Protein AF-A0A7G9NTV8-F1 (afdb_monomer_lite)

Foldseek 3Di:
DLVVLVVVLVVLCVVQLVVLLVVLCVLPVDNVLSVVLSVVLSVVCSVCSVVDDPVDRPNVVSNVSSVVSSVVSVVVVVVVPDDDDPVVVVVVVVVCVVCVVVVVVLVVLLVVLLVVADPQLNVLCCCCPVVVDDLVRVCVVVVHDSVVSVVSPVVSVVSSVVSSVVVVVVVVVPDD

pLDDT: mean 82.31, std 13.29, range [31.88, 96.62]

Secondary structure (DSSP, 8-state):
-HHHHHHHHHHHHHHHHHHHHHHHHHHH--HHHHHHHHHHHHHHHHHTGGG--TTS-HHHHHHHHHHHHHHHHHHHHHTTS----HHHHHHHHHHHHHHHHHHHHHHHHHHHHHHTS-HHHHHHHHHHHTS---HHHHHHHTT--HHHHHHHHHHHHHHHHHHHHHHHHHHGGG--

Structure (mmCIF, N/CA/C/O backbone):
data_AF-A0A7G9NTV8-F1
#
_entry.id   AF-A0A7G9NTV8-F1
#
loop_
_atom_site.group_PDB
_atom_site.id
_atom_site.type_symbol
_atom_site.label_atom_id
_atom_site.label_alt_id
_atom_site.label_comp_id
_atom_site.label_asym_id
_atom_site.label_entity_id
_atom_site.label_seq_id
_atom_site.pdbx_PDB_ins_code
_atom_site.Cartn_x
_atom_site.Cartn_y
_atom_site.Cartn_z
_atom_site.occupancy
_atom_site.B_iso_or_equiv
_atom_site.auth_seq_id
_atom_site.auth_comp_id
_atom_site.auth_asym_id
_atom_site.auth_atom_id
_atom_site.pdbx_PDB_model_num
ATOM 1 N N . MET A 1 1 ? -0.493 -23.830 -21.465 1.00 52.03 1 MET A N 1
ATOM 2 C CA . MET A 1 1 ? 0.685 -23.096 -20.949 1.00 52.03 1 MET A CA 1
ATOM 3 C C . MET A 1 1 ? 0.258 -21.923 -20.068 1.00 52.03 1 MET A C 1
ATOM 5 O O . MET A 1 1 ? 0.875 -21.710 -19.032 1.00 52.03 1 MET A O 1
ATOM 9 N N . ASP A 1 2 ? -0.866 -21.276 -20.381 1.00 62.66 2 ASP A N 1
ATOM 10 C CA . ASP A 1 2 ? -1.451 -20.137 -19.649 1.00 62.66 2 ASP A CA 1
ATOM 11 C C . ASP A 1 2 ? -1.687 -20.396 -18.151 1.00 62.66 2 ASP A C 1
ATOM 13 O O . ASP A 1 2 ? -1.482 -19.517 -17.318 1.00 62.66 2 ASP A O 1
ATOM 17 N N . SER A 1 3 ? -2.050 -21.628 -17.769 1.00 74.25 3 SER A N 1
ATOM 18 C CA . SER A 1 3 ? -2.330 -21.977 -16.366 1.00 74.25 3 SER A CA 1
ATOM 19 C C . SER A 1 3 ? -1.106 -21.832 -15.445 1.00 74.25 3 SER A C 1
ATOM 21 O O . SER A 1 3 ? -1.236 -21.331 -14.331 1.00 74.25 3 SER A O 1
ATOM 23 N N . GLN A 1 4 ? 0.096 -22.196 -15.910 1.00 80.75 4 GLN A N 1
ATOM 24 C CA . GLN A 1 4 ? 1.316 -22.119 -15.096 1.00 80.75 4 GLN A CA 1
ATOM 25 C C . GLN A 1 4 ? 1.819 -20.675 -14.960 1.00 80.75 4 GLN A C 1
ATOM 27 O O . GLN A 1 4 ? 2.204 -20.258 -13.867 1.00 80.75 4 GLN A O 1
ATOM 32 N N . ARG A 1 5 ? 1.758 -19.886 -16.041 1.00 83.00 5 ARG A N 1
ATOM 33 C CA . ARG A 1 5 ? 2.097 -18.453 -16.017 1.00 83.00 5 ARG A CA 1
ATOM 34 C C . ARG A 1 5 ? 1.164 -17.667 -15.095 1.00 83.00 5 ARG A C 1
ATOM 36 O O . ARG A 1 5 ? 1.642 -16.897 -14.267 1.00 83.00 5 ARG A O 1
ATOM 43 N N . ASN A 1 6 ? -0.139 -17.947 -15.143 1.00 84.62 6 ASN A N 1
ATOM 44 C CA . ASN A 1 6 ? -1.122 -17.317 -14.258 1.00 84.62 6 ASN A CA 1
ATOM 45 C C . ASN A 1 6 ? -0.913 -17.671 -12.778 1.00 84.62 6 ASN A C 1
ATOM 47 O O . ASN A 1 6 ? -1.113 -16.823 -11.912 1.00 84.62 6 ASN A O 1
ATOM 51 N N . GLN A 1 7 ? -0.463 -18.890 -12.466 1.00 85.38 7 GLN A N 1
ATOM 52 C CA . GLN A 1 7 ? -0.120 -19.265 -11.088 1.00 85.38 7 GLN A CA 1
ATOM 53 C C . GLN A 1 7 ? 1.113 -18.514 -10.565 1.00 85.38 7 GLN A C 1
ATOM 55 O O . GLN A 1 7 ? 1.112 -18.062 -9.418 1.00 85.38 7 GLN A O 1
ATOM 60 N N . ILE A 1 8 ? 2.155 -18.359 -11.391 1.00 86.62 8 ILE A N 1
ATOM 61 C CA . ILE A 1 8 ? 3.351 -17.577 -11.035 1.00 86.62 8 ILE A CA 1
ATOM 62 C C . ILE A 1 8 ? 2.966 -16.111 -10.827 1.00 86.62 8 ILE A C 1
ATOM 64 O O . ILE A 1 8 ? 3.311 -15.530 -9.798 1.00 86.62 8 ILE A O 1
ATOM 68 N N . LEU A 1 9 ? 2.186 -15.550 -11.755 1.00 90.44 9 LEU A N 1
ATOM 69 C CA . LEU A 1 9 ? 1.665 -14.192 -11.667 1.00 90.44 9 LEU A CA 1
ATOM 70 C C . LEU A 1 9 ? 0.881 -13.973 -10.370 1.00 90.44 9 LEU A C 1
ATOM 72 O O . LEU A 1 9 ? 1.147 -13.010 -9.661 1.00 90.44 9 LEU A O 1
ATOM 76 N N . ALA A 1 10 ? -0.042 -14.874 -10.026 1.00 90.44 10 ALA A N 1
ATOM 77 C CA . ALA A 1 10 ? -0.860 -14.751 -8.822 1.00 90.44 10 ALA A CA 1
ATOM 78 C C . ALA A 1 10 ? -0.011 -14.720 -7.541 1.00 90.44 10 ALA A C 1
ATOM 80 O O . ALA A 1 10 ? -0.250 -13.896 -6.659 1.00 90.44 10 ALA A O 1
ATOM 81 N N . ARG A 1 11 ? 1.017 -15.573 -7.443 1.00 90.69 11 ARG A N 1
ATOM 82 C CA . ARG A 1 11 ? 1.935 -15.573 -6.291 1.00 90.69 11 ARG A CA 1
ATOM 83 C C . ARG A 1 11 ? 2.739 -14.281 -6.201 1.00 90.69 11 ARG A C 1
ATOM 85 O O . ARG A 1 11 ? 2.848 -13.705 -5.123 1.00 90.69 11 ARG A O 1
ATOM 92 N N . GLN A 1 12 ? 3.286 -13.826 -7.324 1.00 92.69 12 GLN A N 1
ATOM 93 C CA . GLN A 1 12 ? 4.071 -12.593 -7.378 1.00 92.69 12 GLN A CA 1
ATOM 94 C C . GLN A 1 12 ? 3.209 -11.354 -7.094 1.00 92.69 12 GLN A C 1
ATOM 96 O O . GLN A 1 12 ? 3.650 -10.430 -6.411 1.00 92.69 12 GLN A O 1
ATOM 101 N N . TRP A 1 13 ? 1.955 -11.366 -7.550 1.00 94.06 13 TRP A N 1
ATOM 102 C CA . TRP A 1 13 ? 0.981 -10.312 -7.299 1.00 94.06 13 TRP A CA 1
ATOM 103 C C . TRP A 1 13 ? 0.702 -10.133 -5.808 1.00 94.06 13 TRP A C 1
ATOM 105 O O . TRP A 1 13 ? 0.800 -9.013 -5.321 1.00 94.06 13 TRP A O 1
ATOM 115 N N . VAL A 1 14 ? 0.426 -11.212 -5.065 1.00 92.06 14 VAL A N 1
ATOM 116 C CA . VAL A 1 14 ? 0.139 -11.133 -3.618 1.00 92.06 14 VAL A CA 1
ATOM 117 C C . VAL A 1 14 ? 1.277 -10.448 -2.855 1.00 92.06 14 VAL A C 1
ATOM 119 O O . VAL A 1 14 ? 1.021 -9.615 -1.989 1.00 92.06 14 VAL A O 1
ATOM 122 N N . THR A 1 15 ? 2.529 -10.740 -3.212 1.00 89.50 15 THR A N 1
ATOM 123 C CA . THR A 1 15 ? 3.709 -10.122 -2.588 1.00 89.50 15 THR A CA 1
ATOM 124 C C . THR A 1 15 ? 3.887 -8.655 -2.993 1.00 89.50 15 THR A C 1
ATOM 126 O O . THR A 1 15 ? 4.326 -7.840 -2.186 1.00 89.50 15 THR A O 1
ATOM 129 N N . ALA A 1 16 ? 3.552 -8.297 -4.235 1.00 89.56 16 ALA A N 1
ATOM 130 C CA . ALA A 1 16 ? 3.719 -6.941 -4.760 1.00 89.56 16 ALA A CA 1
ATOM 131 C C . ALA A 1 16 ? 2.543 -6.000 -4.435 1.00 89.56 16 ALA A C 1
ATOM 133 O O . ALA A 1 16 ? 2.712 -4.780 -4.458 1.00 89.56 16 ALA A O 1
ATOM 134 N N . GLN A 1 17 ? 1.359 -6.540 -4.133 1.00 91.12 17 GLN A N 1
ATOM 135 C CA . GLN A 1 17 ? 0.106 -5.788 -4.054 1.00 91.12 17 GLN A CA 1
ATOM 136 C C . GLN A 1 17 ? 0.147 -4.645 -3.034 1.00 91.12 17 GLN A C 1
ATOM 138 O O . GLN A 1 17 ? -0.352 -3.563 -3.330 1.00 91.12 17 GLN A O 1
ATOM 143 N N . SER A 1 18 ? 0.740 -4.849 -1.853 1.00 88.94 18 SER A N 1
ATOM 144 C CA . SER A 1 18 ? 0.838 -3.809 -0.817 1.00 88.94 18 SER A CA 1
ATOM 145 C C . SER A 1 18 ? 1.697 -2.626 -1.267 1.00 88.94 18 SER A C 1
ATOM 147 O O . SER A 1 18 ? 1.314 -1.475 -1.072 1.00 88.94 18 SER A O 1
ATOM 149 N N . VAL A 1 19 ? 2.816 -2.907 -1.939 1.00 89.25 19 VAL A N 1
ATOM 150 C CA . VAL A 1 19 ? 3.722 -1.887 -2.485 1.00 89.25 19 VAL A CA 1
ATOM 151 C C . VAL A 1 19 ? 3.040 -1.108 -3.610 1.00 89.25 19 VAL A C 1
ATOM 153 O O . VAL A 1 19 ? 3.109 0.121 -3.644 1.00 89.25 19 VAL A O 1
ATOM 156 N N . ILE A 1 20 ? 2.327 -1.804 -4.502 1.00 92.50 20 ILE A N 1
ATOM 157 C CA . ILE A 1 20 ? 1.550 -1.164 -5.571 1.00 92.50 20 ILE A CA 1
ATOM 158 C C . ILE A 1 20 ? 0.448 -0.293 -4.959 1.00 92.50 20 ILE A C 1
ATOM 160 O O . ILE A 1 20 ? 0.310 0.863 -5.338 1.00 92.50 20 ILE A O 1
ATOM 164 N N . ALA A 1 21 ? -0.299 -0.798 -3.977 1.00 88.25 21 ALA A N 1
ATOM 165 C CA . ALA A 1 21 ? -1.344 -0.036 -3.299 1.00 88.25 21 ALA A CA 1
ATOM 166 C C . ALA A 1 21 ? -0.790 1.226 -2.616 1.00 88.25 21 ALA A C 1
ATOM 168 O O . ALA A 1 21 ? -1.391 2.290 -2.744 1.00 88.25 21 ALA A O 1
ATOM 169 N N . GLY A 1 22 ? 0.375 1.148 -1.961 1.00 81.94 22 GLY A N 1
ATOM 170 C CA . GLY A 1 22 ? 1.059 2.313 -1.389 1.00 81.94 22 GLY A CA 1
ATOM 171 C C . GLY A 1 22 ? 1.435 3.357 -2.447 1.00 81.94 22 GLY A C 1
ATOM 172 O O . GLY A 1 22 ? 1.164 4.548 -2.275 1.00 81.94 22 GLY A O 1
ATOM 173 N N . TYR A 1 23 ? 1.975 2.912 -3.586 1.00 85.44 23 TYR A N 1
ATOM 174 C CA . TYR A 1 23 ? 2.240 3.780 -4.737 1.00 85.44 23 TYR A CA 1
ATOM 175 C C . TYR A 1 23 ? 0.963 4.441 -5.275 1.00 85.44 23 TYR A C 1
ATOM 177 O O . TYR A 1 23 ? 0.937 5.649 -5.504 1.00 85.44 23 TYR A O 1
ATOM 185 N N . LEU A 1 24 ? -0.115 3.679 -5.448 1.00 86.44 24 LEU A N 1
ATOM 186 C CA . LEU A 1 24 ? -1.391 4.201 -5.933 1.00 86.44 24 LEU A CA 1
ATOM 187 C C . LEU A 1 24 ? -2.003 5.201 -4.945 1.00 86.44 24 LEU A C 1
ATOM 189 O O . LEU A 1 24 ? -2.498 6.248 -5.361 1.00 86.44 24 LEU A O 1
ATOM 193 N N . HIS A 1 25 ? -1.911 4.929 -3.641 1.00 82.25 25 HIS A N 1
ATOM 194 C CA . HIS A 1 25 ? -2.348 5.846 -2.589 1.00 82.25 25 HIS A CA 1
ATOM 195 C C . HIS A 1 25 ? -1.653 7.200 -2.673 1.00 82.25 25 HIS A C 1
ATOM 197 O O . HIS A 1 25 ? -2.320 8.229 -2.561 1.00 82.25 25 HIS A O 1
ATOM 203 N N . ALA A 1 26 ? -0.349 7.210 -2.939 1.00 76.31 26 ALA A N 1
ATOM 204 C CA . ALA A 1 26 ? 0.401 8.440 -3.158 1.00 76.31 26 ALA A CA 1
ATOM 205 C C . ALA A 1 26 ? -0.071 9.239 -4.385 1.00 76.31 26 ALA A C 1
ATOM 207 O O . ALA A 1 26 ? 0.022 10.465 -4.393 1.00 76.31 26 ALA A O 1
ATOM 208 N N . GLN A 1 27 ? -0.562 8.561 -5.425 1.00 79.06 27 GLN A N 1
ATOM 209 C CA . GLN A 1 27 ? -0.966 9.196 -6.684 1.00 79.06 27 GLN A CA 1
ATOM 210 C C . GLN A 1 27 ? -2.426 9.665 -6.698 1.00 79.06 27 GLN A C 1
ATOM 212 O O . GLN A 1 27 ? -2.746 10.631 -7.393 1.00 79.06 27 GLN A O 1
ATOM 217 N N . LEU A 1 28 ? -3.311 8.976 -5.972 1.00 77.31 28 LEU A N 1
ATOM 218 C CA . LEU A 1 28 ? -4.764 9.155 -6.074 1.00 77.31 28 LEU A CA 1
ATOM 219 C C . LEU A 1 28 ? -5.395 9.732 -4.800 1.00 77.31 28 LEU A C 1
ATOM 221 O O . LEU A 1 28 ? -6.431 10.384 -4.886 1.00 77.31 28 LEU A O 1
ATOM 225 N N . GLY A 1 29 ? -4.791 9.529 -3.623 1.00 60.31 29 GLY A N 1
ATOM 226 C CA . GLY A 1 29 ? -5.242 10.097 -2.342 1.00 60.31 29 GLY A CA 1
ATOM 227 C C . GLY A 1 29 ? -6.578 9.566 -1.794 1.00 60.31 29 GLY A C 1
ATOM 228 O O . GLY A 1 29 ? -6.839 9.711 -0.601 1.00 60.31 29 GLY A O 1
ATOM 229 N N . ASP A 1 30 ? -7.399 8.919 -2.623 1.00 77.25 30 ASP A N 1
ATOM 230 C CA . ASP A 1 30 ? -8.695 8.335 -2.273 1.00 77.25 30 ASP A CA 1
ATOM 231 C C . ASP A 1 30 ? -8.660 6.801 -2.338 1.00 77.25 30 ASP A C 1
ATOM 233 O O . ASP A 1 30 ? -8.200 6.213 -3.316 1.00 77.25 30 ASP A O 1
ATOM 237 N N . PHE A 1 31 ? -9.162 6.141 -1.292 1.00 73.31 31 PHE A N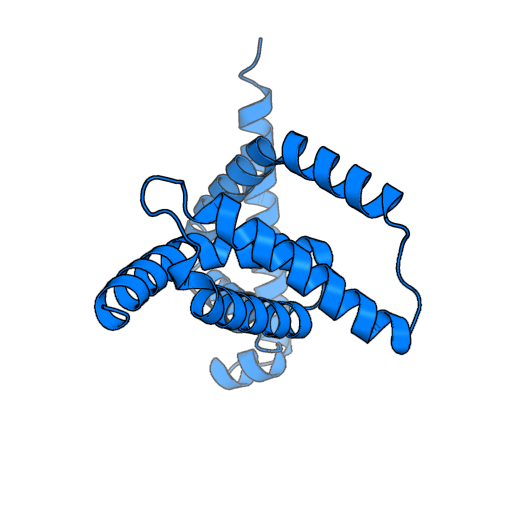 1
ATOM 238 C CA . PHE A 1 31 ? -9.104 4.682 -1.160 1.00 73.31 31 PHE A CA 1
ATOM 239 C C . PHE A 1 31 ? -9.930 3.940 -2.222 1.00 73.31 31 PHE A C 1
ATOM 241 O O . PHE A 1 31 ? -9.485 2.908 -2.714 1.00 73.31 31 PHE A O 1
ATOM 248 N N . GLN A 1 32 ? -11.093 4.467 -2.621 1.00 78.88 32 GLN A N 1
ATOM 249 C CA . GLN A 1 32 ? -11.925 3.824 -3.643 1.00 78.88 32 GLN A CA 1
ATOM 250 C C . GLN A 1 32 ? -11.259 3.908 -5.019 1.00 78.88 32 GLN A C 1
ATOM 252 O O . GLN A 1 32 ? -11.275 2.944 -5.781 1.00 78.88 32 GLN A O 1
ATOM 257 N N . GLN A 1 33 ? -10.617 5.040 -5.317 1.00 84.75 33 GLN A N 1
ATOM 258 C CA . GLN A 1 33 ? -9.860 5.215 -6.559 1.00 84.75 33 GLN A CA 1
ATOM 259 C C . GLN A 1 33 ? -8.643 4.287 -6.612 1.00 84.75 33 GLN A C 1
ATOM 261 O O . GLN A 1 33 ? -8.344 3.703 -7.652 1.00 84.75 33 GLN A O 1
ATOM 266 N N . VAL A 1 34 ? -7.951 4.119 -5.483 1.00 86.62 34 VAL A N 1
ATOM 267 C CA . VAL A 1 34 ? -6.832 3.178 -5.375 1.00 86.62 34 VAL A CA 1
ATOM 268 C C . VAL A 1 34 ? -7.282 1.753 -5.641 1.00 86.62 34 VAL A C 1
ATOM 270 O O . VAL A 1 34 ? -6.622 1.058 -6.407 1.00 86.62 34 VAL A O 1
ATOM 273 N N . GLU A 1 35 ? -8.397 1.326 -5.056 1.00 90.75 35 GLU A N 1
ATOM 274 C CA . GLU A 1 35 ? -8.927 -0.018 -5.269 1.00 90.75 35 GLU A CA 1
ATOM 275 C C . GLU A 1 35 ? -9.288 -0.263 -6.745 1.00 90.75 35 GLU A C 1
ATOM 277 O O . GLU A 1 35 ? -8.892 -1.285 -7.309 1.00 90.75 35 GLU A O 1
ATOM 282 N N . GLU A 1 36 ? -9.943 0.699 -7.408 1.00 91.44 36 GLU A N 1
ATOM 283 C CA . GLU A 1 36 ? -10.285 0.609 -8.838 1.00 91.44 36 GLU A CA 1
ATOM 284 C C . GLU A 1 36 ? -9.034 0.474 -9.721 1.00 91.44 36 GLU A C 1
ATOM 286 O O . GLU A 1 36 ? -8.964 -0.384 -10.612 1.00 91.44 36 GLU A O 1
ATOM 291 N N . VAL A 1 37 ? -8.013 1.297 -9.469 1.00 94.44 37 VAL A N 1
ATOM 292 C CA . VAL A 1 37 ? -6.774 1.272 -10.257 1.00 94.44 37 VAL A CA 1
ATOM 293 C C . VAL A 1 37 ? -5.940 0.031 -9.947 1.00 94.44 37 VAL A C 1
ATOM 295 O O . VAL A 1 37 ? -5.338 -0.545 -10.854 1.00 94.44 37 VAL A O 1
ATOM 298 N N . LEU A 1 38 ? -5.941 -0.443 -8.702 1.00 95.50 38 LEU A N 1
ATOM 299 C CA . LEU A 1 38 ? -5.263 -1.676 -8.309 1.00 95.50 38 LEU A CA 1
ATOM 300 C C . LEU A 1 38 ? -5.880 -2.894 -9.009 1.00 95.50 38 LEU A C 1
ATOM 302 O O . LEU A 1 38 ? -5.150 -3.724 -9.550 1.00 95.50 38 LEU A O 1
ATOM 306 N N . GLN A 1 39 ? -7.213 -2.971 -9.072 1.00 94.44 39 GLN A N 1
ATOM 307 C CA . GLN A 1 39 ? -7.922 -4.013 -9.822 1.00 94.44 39 GLN A CA 1
ATOM 308 C C . GLN A 1 39 ? -7.636 -3.929 -11.326 1.00 94.44 39 GLN A C 1
ATOM 310 O O . GLN A 1 39 ? -7.358 -4.947 -11.964 1.00 94.44 39 GLN A O 1
ATOM 315 N N . SER A 1 40 ? -7.645 -2.720 -11.891 1.00 96.12 40 SER A N 1
ATOM 316 C CA . SER A 1 40 ? -7.326 -2.501 -13.308 1.00 96.12 40 SER A CA 1
ATOM 317 C C . SER A 1 40 ? -5.893 -2.932 -13.634 1.00 96.12 40 SER A C 1
ATOM 319 O O . SER A 1 40 ? -5.661 -3.610 -14.637 1.00 96.12 40 SER A O 1
ATOM 321 N N . THR A 1 41 ? -4.954 -2.649 -12.726 1.00 96.62 41 THR A N 1
ATOM 322 C CA . THR A 1 41 ? -3.554 -3.090 -12.801 1.00 96.62 41 THR A CA 1
ATOM 323 C C . THR A 1 41 ? -3.445 -4.611 -12.769 1.00 96.62 41 THR A C 1
ATOM 325 O O . THR A 1 41 ? -2.747 -5.181 -13.606 1.00 96.62 41 THR A O 1
ATOM 328 N N . ALA A 1 42 ? -4.164 -5.285 -11.866 1.00 95.81 42 ALA A N 1
ATOM 329 C CA . ALA A 1 42 ? -4.188 -6.746 -11.806 1.00 95.81 42 ALA A CA 1
ATOM 330 C C . ALA A 1 42 ? -4.708 -7.349 -13.120 1.00 95.81 42 ALA A C 1
ATOM 332 O O . ALA A 1 42 ? -4.089 -8.243 -13.699 1.00 95.81 42 ALA A O 1
ATOM 333 N N . ALA A 1 43 ? -5.818 -6.817 -13.639 1.00 95.25 43 ALA A N 1
ATOM 334 C CA . ALA A 1 43 ? -6.409 -7.277 -14.890 1.00 95.25 43 ALA A CA 1
ATOM 335 C C . ALA A 1 43 ? -5.478 -7.036 -16.092 1.00 95.25 43 ALA A C 1
ATOM 337 O O . ALA A 1 43 ? -5.371 -7.885 -16.979 1.00 95.25 43 ALA A O 1
ATOM 338 N N . ALA A 1 44 ? -4.783 -5.897 -16.126 1.00 94.88 44 ALA A N 1
ATOM 339 C CA . ALA A 1 44 ? -3.789 -5.592 -17.148 1.00 94.88 44 ALA A CA 1
ATOM 340 C C . ALA A 1 44 ? -2.565 -6.513 -17.059 1.00 94.88 44 ALA A C 1
ATOM 342 O O . ALA A 1 44 ? -2.085 -6.972 -18.093 1.00 94.88 44 ALA A O 1
ATOM 343 N N . ALA A 1 45 ? -2.109 -6.841 -15.850 1.00 94.44 45 ALA A N 1
ATOM 344 C CA . ALA A 1 45 ? -1.026 -7.792 -15.631 1.00 94.44 45 ALA A CA 1
ATOM 345 C C . ALA A 1 45 ? -1.394 -9.200 -16.121 1.00 94.44 45 ALA A C 1
ATOM 347 O O . ALA A 1 45 ? -0.581 -9.835 -16.783 1.00 94.44 45 ALA A O 1
ATOM 348 N N . VAL A 1 46 ? -2.629 -9.662 -15.892 1.00 93.81 46 VAL A N 1
ATOM 349 C CA . VAL A 1 46 ? -3.112 -10.942 -16.444 1.00 93.81 46 VAL A CA 1
ATOM 350 C C . VAL A 1 46 ? -3.117 -10.918 -17.972 1.00 93.81 46 VAL A C 1
ATOM 352 O O . VAL A 1 46 ? -2.625 -11.85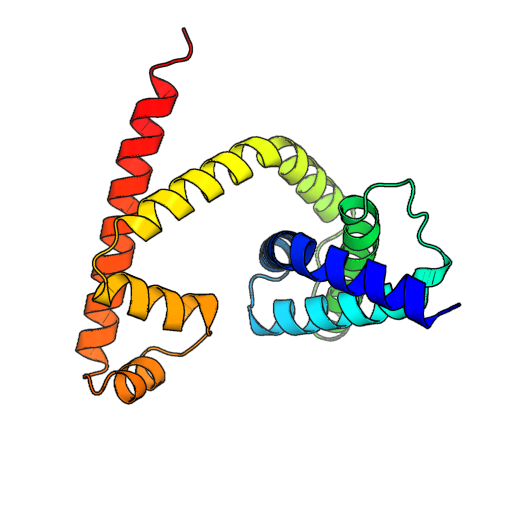2 -18.595 1.00 93.81 46 VAL A O 1
ATOM 355 N N . ARG A 1 47 ? -3.610 -9.839 -18.597 1.00 92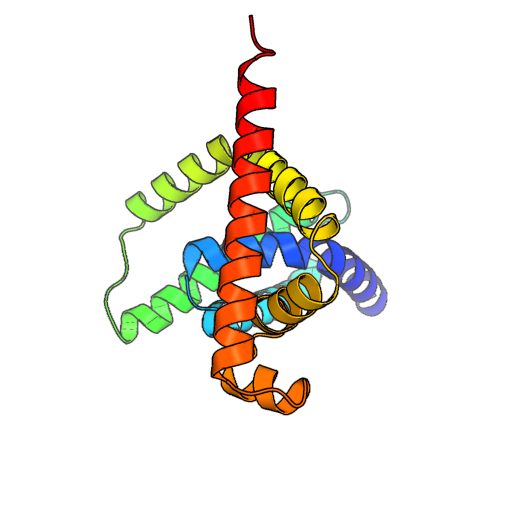.56 47 ARG A N 1
ATOM 356 C CA . ARG A 1 47 ? -3.613 -9.713 -20.068 1.00 92.56 47 ARG A CA 1
ATOM 357 C C . ARG A 1 47 ? -2.209 -9.691 -20.675 1.00 92.56 47 ARG A C 1
ATOM 359 O O . ARG A 1 47 ? -2.039 -10.148 -21.796 1.00 92.56 47 ARG A O 1
ATOM 366 N N . LYS A 1 48 ? -1.231 -9.141 -19.952 1.00 92.06 48 LYS A N 1
ATOM 367 C CA . LYS A 1 48 ? 0.162 -8.995 -20.400 1.00 92.06 48 LYS A CA 1
ATOM 368 C C . LYS A 1 48 ? 1.092 -10.078 -19.862 1.00 92.06 48 LYS A C 1
ATOM 370 O O . LYS A 1 48 ? 2.301 -9.979 -20.047 1.00 92.06 48 LYS A O 1
ATOM 375 N N . VAL A 1 49 ? 0.563 -11.102 -19.193 1.00 90.56 49 VAL A N 1
ATOM 376 C CA . VAL A 1 49 ? 1.380 -12.124 -18.523 1.00 90.56 49 VAL A CA 1
ATOM 377 C C . VAL A 1 49 ? 2.331 -12.829 -19.489 1.00 90.56 49 VAL A C 1
ATOM 379 O O . VAL A 1 49 ? 3.410 -13.257 -19.090 1.00 90.56 49 VAL A O 1
ATOM 382 N N . ASP A 1 50 ? 1.966 -12.906 -20.769 1.00 89.19 50 ASP A N 1
ATOM 383 C CA . ASP A 1 50 ? 2.797 -13.542 -21.782 1.00 89.19 50 ASP A CA 1
ATOM 384 C C . ASP A 1 50 ? 4.022 -12.728 -22.200 1.00 89.19 50 ASP A C 1
ATOM 386 O O . ASP A 1 50 ? 4.988 -13.307 -22.700 1.00 89.19 50 ASP A O 1
ATOM 390 N N . GLU A 1 51 ? 3.997 -11.419 -21.950 1.00 88.94 51 GLU A N 1
ATOM 391 C CA . GLU A 1 51 ? 5.106 -10.487 -22.167 1.00 88.94 51 GLU A CA 1
ATOM 392 C C . GLU A 1 51 ? 6.059 -10.434 -20.962 1.00 88.94 51 GLU A C 1
ATOM 394 O O . GLU A 1 51 ? 7.139 -9.846 -21.048 1.00 88.94 51 GLU A O 1
ATOM 399 N N . TYR A 1 52 ? 5.667 -11.012 -19.821 1.00 89.12 52 TYR A N 1
ATOM 400 C CA . TYR A 1 52 ? 6.497 -11.025 -18.625 1.00 89.12 52 TYR A CA 1
ATOM 401 C C . TYR A 1 52 ? 7.606 -12.074 -18.743 1.00 89.12 52 TYR A C 1
ATOM 403 O O . TYR A 1 52 ? 7.352 -13.266 -18.926 1.00 89.12 52 TYR A O 1
ATOM 411 N N . ASP A 1 53 ? 8.843 -11.607 -18.598 1.00 87.31 53 ASP A N 1
ATOM 412 C CA . ASP A 1 53 ? 10.046 -12.427 -18.505 1.00 87.31 53 ASP A CA 1
ATOM 413 C C . ASP A 1 53 ? 10.263 -12.866 -17.041 1.00 87.31 53 ASP A C 1
ATOM 415 O O . ASP A 1 53 ? 10.572 -12.011 -16.203 1.00 87.31 53 ASP A O 1
ATOM 419 N N . PRO A 1 54 ? 10.114 -14.165 -16.704 1.00 84.38 54 PRO A N 1
ATOM 420 C CA . PRO A 1 54 ? 10.272 -14.660 -15.336 1.00 84.38 54 PRO A CA 1
ATOM 421 C C . PRO A 1 54 ? 11.679 -14.477 -14.757 1.00 84.38 54 PRO A C 1
ATOM 423 O O . PRO A 1 54 ? 11.827 -14.481 -13.537 1.00 84.38 54 PRO A O 1
ATOM 426 N N . GLU A 1 55 ? 12.697 -14.290 -15.603 1.00 86.44 55 GLU A N 1
ATOM 427 C CA . GLU A 1 55 ? 14.073 -14.016 -15.167 1.00 86.44 55 GLU A CA 1
ATOM 428 C C . GLU A 1 55 ? 14.238 -12.576 -14.649 1.00 86.44 55 GLU A C 1
ATOM 430 O O . GLU A 1 55 ? 15.245 -12.231 -14.027 1.00 86.44 55 GLU A O 1
ATOM 435 N N . ARG A 1 56 ? 13.244 -11.705 -14.879 1.00 85.56 56 ARG A N 1
ATOM 436 C CA . ARG A 1 56 ? 13.252 -10.310 -14.425 1.00 85.56 56 ARG A CA 1
ATOM 437 C C . ARG A 1 56 ? 12.401 -10.121 -13.171 1.0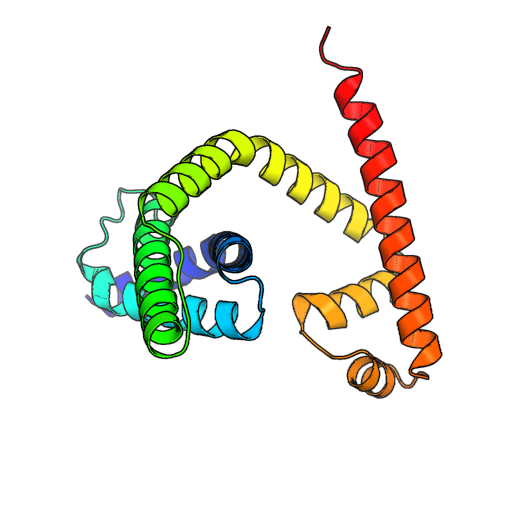0 85.56 56 ARG A C 1
ATOM 439 O O . ARG A 1 56 ? 11.342 -10.737 -13.036 1.00 85.56 56 ARG A O 1
ATOM 446 N N . PRO A 1 57 ? 12.783 -9.197 -12.268 1.00 88.00 57 PRO A N 1
ATOM 447 C CA . PRO A 1 57 ? 11.979 -8.892 -11.091 1.00 88.00 57 PRO A CA 1
ATOM 448 C C . PRO A 1 57 ? 10.549 -8.476 -11.463 1.00 88.00 57 PRO A C 1
ATOM 450 O O . PRO A 1 57 ? 10.340 -7.607 -12.310 1.00 88.00 57 PRO A O 1
ATOM 453 N N . PHE A 1 58 ? 9.563 -9.072 -10.791 1.00 91.56 58 PHE A N 1
ATOM 454 C CA . PHE A 1 58 ? 8.146 -8.826 -11.062 1.00 91.56 58 PHE A CA 1
ATOM 455 C C . PHE A 1 58 ? 7.712 -7.392 -10.733 1.00 91.56 58 PHE A C 1
ATOM 457 O O . PHE A 1 58 ? 6.985 -6.759 -11.497 1.00 91.56 58 PHE A O 1
ATOM 464 N N . LEU A 1 59 ? 8.183 -6.867 -9.596 1.00 90.19 59 LEU A N 1
ATOM 465 C CA . LEU A 1 59 ? 7.739 -5.580 -9.062 1.00 90.19 59 LEU A CA 1
ATOM 466 C C . LEU A 1 59 ? 7.975 -4.403 -10.040 1.00 90.19 59 LEU A C 1
ATOM 468 O O . LEU A 1 59 ? 7.022 -3.677 -10.304 1.00 90.19 59 LEU A O 1
ATOM 472 N N . PRO A 1 60 ? 9.163 -4.204 -10.646 1.00 90.75 60 PRO A N 1
ATOM 473 C CA . PRO A 1 60 ? 9.364 -3.167 -11.664 1.00 90.75 60 PRO A CA 1
ATOM 474 C C . PRO A 1 60 ? 8.435 -3.285 -12.878 1.00 90.75 60 PRO A C 1
ATOM 476 O O . PRO A 1 60 ? 7.938 -2.273 -13.371 1.00 90.75 60 PRO A O 1
ATOM 479 N N . TRP A 1 61 ? 8.176 -4.508 -13.350 1.00 93.88 61 TRP A N 1
ATOM 480 C CA . TRP A 1 61 ? 7.303 -4.749 -14.499 1.00 93.88 61 TRP A CA 1
ATOM 481 C C . TRP A 1 61 ? 5.855 -4.350 -14.194 1.00 93.88 61 TRP A C 1
ATOM 483 O O . TRP A 1 61 ? 5.256 -3.556 -14.923 1.00 93.88 61 TRP A O 1
ATOM 493 N N . VAL A 1 62 ? 5.314 -4.818 -13.065 1.00 94.31 62 VAL A N 1
ATOM 494 C CA . VAL A 1 62 ? 3.937 -4.502 -12.661 1.00 94.31 62 VAL A CA 1
ATOM 495 C C . VAL A 1 62 ? 3.775 -3.042 -12.228 1.00 94.31 62 VAL A C 1
ATOM 497 O O . VAL A 1 62 ? 2.721 -2.457 -12.458 1.00 94.31 62 VAL A O 1
ATOM 500 N N . MET A 1 63 ? 4.819 -2.407 -11.686 1.00 90.56 63 MET A N 1
ATOM 501 C CA . MET A 1 63 ? 4.827 -0.966 -11.403 1.00 90.56 63 MET A CA 1
ATOM 502 C C . MET A 1 63 ? 4.731 -0.131 -12.682 1.00 90.56 63 MET A C 1
ATOM 504 O O . MET A 1 63 ? 4.058 0.898 -12.686 1.00 90.56 63 MET A O 1
ATOM 508 N N . GLY A 1 64 ? 5.337 -0.587 -13.783 1.00 91.38 64 GLY A N 1
ATOM 509 C CA . GLY A 1 64 ? 5.139 0.019 -15.099 1.00 91.38 64 GLY A CA 1
ATOM 510 C C . GLY A 1 64 ? 3.673 -0.038 -15.531 1.00 91.38 64 GLY A C 1
ATOM 511 O O . GLY A 1 64 ? 3.113 0.970 -15.954 1.00 91.38 64 GLY A O 1
ATOM 512 N N . ILE A 1 65 ? 3.017 -1.188 -15.353 1.00 94.81 65 ILE A N 1
ATOM 513 C CA . ILE A 1 65 ? 1.579 -1.340 -15.623 1.00 94.81 65 ILE A CA 1
ATOM 514 C C . ILE A 1 65 ? 0.759 -0.408 -14.721 1.00 94.81 65 ILE A C 1
ATOM 516 O O . ILE A 1 65 ? -0.060 0.351 -15.231 1.00 94.81 65 ILE A O 1
ATOM 520 N N . ALA A 1 66 ? 1.025 -0.405 -13.412 1.00 90.88 66 ALA A N 1
ATOM 521 C CA . ALA A 1 66 ? 0.333 0.440 -12.440 1.00 90.88 66 ALA A CA 1
ATOM 522 C C . ALA A 1 66 ? 0.448 1.929 -12.789 1.00 90.88 66 ALA A C 1
ATOM 524 O O . ALA A 1 66 ? -0.530 2.665 -12.711 1.00 90.88 66 ALA A O 1
ATOM 525 N N . HIS A 1 67 ? 1.626 2.370 -13.234 1.00 89.19 67 HIS A N 1
ATOM 526 C CA . HIS A 1 67 ? 1.846 3.734 -13.702 1.00 89.19 67 HIS A CA 1
ATOM 527 C C . HIS A 1 67 ? 0.945 4.087 -14.895 1.00 89.19 67 HIS A C 1
ATOM 529 O O . HIS A 1 67 ? 0.278 5.123 -14.881 1.00 89.19 67 HIS A O 1
ATOM 535 N N . TYR A 1 68 ? 0.874 3.217 -15.908 1.00 91.44 68 TYR A N 1
ATOM 536 C CA . TYR A 1 68 ? -0.013 3.436 -17.053 1.00 91.44 68 TYR A CA 1
ATOM 537 C C . TYR A 1 68 ? -1.492 3.441 -16.653 1.00 91.44 68 TYR A C 1
ATOM 539 O O . TYR A 1 68 ? -2.241 4.290 -17.138 1.00 91.44 68 TYR A O 1
ATOM 547 N N . GLU A 1 69 ? -1.912 2.553 -15.752 1.00 94.25 69 GLU A N 1
ATOM 548 C CA . GLU A 1 69 ? -3.287 2.525 -15.241 1.00 94.25 69 GLU A CA 1
ATOM 549 C C . GLU A 1 69 ? -3.625 3.799 -14.454 1.00 94.25 69 GLU A C 1
ATOM 551 O O . GLU A 1 69 ? -4.688 4.378 -14.666 1.00 94.25 69 GLU A O 1
ATOM 556 N N . VAL A 1 70 ? -2.698 4.328 -13.645 1.00 88.62 70 VAL A N 1
ATOM 557 C CA . VAL A 1 70 ? -2.847 5.647 -13.003 1.00 88.62 70 VAL A CA 1
ATOM 558 C C . VAL A 1 70 ? -3.004 6.748 -14.046 1.00 88.62 70 VAL A C 1
ATOM 560 O O . VAL A 1 70 ? -3.898 7.580 -13.917 1.00 88.62 70 VAL A O 1
ATOM 563 N N . LEU A 1 71 ? -2.168 6.781 -15.087 1.00 86.44 71 LEU A N 1
ATOM 564 C CA . LEU A 1 71 ? -2.276 7.795 -16.140 1.00 86.44 71 LEU A CA 1
ATOM 565 C C . LEU A 1 71 ? -3.617 7.706 -16.874 1.00 86.44 71 LEU A C 1
ATOM 567 O O . LEU A 1 71 ? -4.241 8.736 -17.127 1.00 86.44 71 LEU A O 1
ATOM 571 N N . MET A 1 72 ? -4.085 6.500 -17.202 1.00 86.56 72 MET A N 1
ATOM 572 C CA . MET A 1 72 ? -5.389 6.298 -17.839 1.00 86.56 72 MET A CA 1
ATOM 573 C C . MET A 1 72 ? -6.538 6.706 -16.922 1.00 86.56 72 MET A C 1
ATOM 575 O O . MET A 1 72 ? -7.440 7.423 -17.360 1.00 86.56 72 MET A O 1
ATOM 579 N N . PHE A 1 73 ? -6.480 6.309 -15.652 1.00 86.69 73 PHE A N 1
ATOM 580 C CA . PHE A 1 73 ? -7.462 6.673 -14.643 1.00 86.69 73 PHE A CA 1
ATOM 581 C C . PHE A 1 73 ? -7.518 8.187 -14.450 1.00 86.69 73 PHE A C 1
ATOM 583 O O . PHE A 1 73 ? -8.588 8.780 -14.545 1.00 86.69 73 PHE A O 1
ATOM 590 N N . ARG A 1 74 ? -6.363 8.848 -14.312 1.00 79.06 74 ARG A N 1
ATOM 591 C CA . ARG A 1 74 ? -6.276 10.309 -14.223 1.00 79.06 74 ARG A CA 1
ATOM 592 C C . ARG A 1 74 ? -6.748 10.977 -15.501 1.00 79.06 74 ARG A C 1
ATOM 594 O O . ARG A 1 74 ? -7.450 11.960 -15.391 1.00 79.06 74 ARG A O 1
ATOM 601 N N . ARG A 1 75 ? -6.459 10.463 -16.702 1.00 78.69 75 ARG A N 1
ATOM 602 C CA . ARG A 1 75 ? -7.012 10.996 -17.968 1.00 78.69 75 ARG A CA 1
ATOM 603 C C . ARG A 1 75 ? -8.530 10.831 -18.061 1.00 78.69 75 ARG A C 1
ATOM 605 O O . ARG A 1 75 ? -9.205 11.684 -18.633 1.00 78.69 75 ARG A O 1
ATOM 612 N N . ARG A 1 76 ? -9.085 9.739 -17.530 1.00 76.12 76 ARG A N 1
ATOM 613 C CA . ARG A 1 76 ? -10.536 9.536 -17.408 1.00 76.12 76 ARG A CA 1
ATOM 614 C C . ARG A 1 76 ? -11.129 10.544 -16.424 1.00 76.12 76 ARG A C 1
ATOM 616 O O . ARG A 1 76 ? -12.069 11.226 -16.802 1.00 76.12 76 ARG A O 1
ATOM 623 N N . LEU A 1 77 ? -10.504 10.722 -15.261 1.00 68.31 77 LEU A N 1
ATOM 624 C CA . LEU A 1 77 ? -10.847 11.773 -14.304 1.00 68.31 77 LEU A CA 1
ATOM 625 C C . LEU A 1 77 ? -10.662 13.181 -14.894 1.00 68.31 77 LEU A C 1
ATOM 627 O O . LEU A 1 77 ? -11.462 14.050 -14.606 1.00 68.31 77 LEU A O 1
ATOM 631 N N . ALA A 1 78 ? -9.658 13.404 -15.751 1.00 58.88 78 ALA A N 1
ATOM 632 C CA . ALA A 1 78 ? -9.331 14.681 -16.396 1.00 58.88 78 ALA A CA 1
ATOM 633 C C . ALA A 1 78 ? -10.395 15.115 -17.394 1.00 58.88 78 ALA A C 1
ATOM 635 O O . ALA A 1 78 ? -10.653 16.308 -17.540 1.00 58.88 78 ALA A O 1
ATOM 636 N N . ARG A 1 79 ? -11.007 14.138 -18.074 1.00 58.16 79 ARG A N 1
ATOM 637 C CA . ARG A 1 79 ? -12.193 14.369 -18.901 1.00 58.16 79 ARG A CA 1
ATOM 638 C C . ARG A 1 79 ? -13.392 14.827 -18.057 1.00 58.16 79 ARG A C 1
ATOM 640 O O . ARG A 1 79 ? -14.266 15.472 -18.619 1.00 58.16 79 ARG A O 1
ATOM 647 N N . ASP A 1 80 ? -13.356 14.598 -16.738 1.00 55.03 80 ASP A N 1
ATOM 648 C CA . ASP A 1 80 ? -14.328 15.085 -15.751 1.00 55.03 80 ASP A CA 1
ATOM 649 C C . ASP A 1 80 ? -13.831 16.269 -14.867 1.00 55.03 80 ASP A C 1
ATOM 651 O O . ASP A 1 80 ? -14.681 16.976 -14.326 1.00 55.03 80 ASP A O 1
ATOM 655 N N . ARG A 1 81 ? -12.510 16.546 -14.721 1.00 46.41 81 ARG A N 1
ATOM 656 C CA . ARG A 1 81 ? -11.863 17.780 -14.173 1.00 46.41 81 ARG A CA 1
ATOM 657 C C . ARG A 1 81 ? -10.306 17.716 -14.103 1.00 46.41 81 ARG A C 1
ATOM 659 O O . ARG A 1 81 ? -9.747 16.689 -13.746 1.00 46.41 81 ARG A O 1
ATOM 666 N N . CYS A 1 82 ? -9.636 18.851 -14.387 1.00 49.09 82 CYS A N 1
ATOM 667 C CA . CYS A 1 82 ? -8.180 19.174 -14.451 1.00 49.09 82 CYS A CA 1
ATOM 668 C C . CYS A 1 82 ? -7.125 18.196 -13.865 1.00 49.09 82 CYS A C 1
ATOM 670 O O . CYS A 1 82 ? -7.142 17.896 -12.673 1.00 49.09 82 CYS A O 1
ATOM 672 N N . VAL A 1 83 ? -6.092 17.856 -14.660 1.00 57.47 83 VAL A N 1
ATOM 673 C CA . VAL A 1 83 ? -4.910 17.059 -14.249 1.00 57.47 83 VAL A CA 1
ATOM 674 C C . VAL A 1 83 ? -3.593 17.813 -14.477 1.00 57.47 83 VAL A C 1
ATOM 676 O O . VAL A 1 83 ? -3.482 18.611 -15.403 1.00 57.47 83 VAL A O 1
ATOM 679 N N . PHE A 1 84 ? -2.614 17.555 -13.601 1.00 53.16 84 PHE A N 1
ATOM 680 C CA . PHE A 1 84 ? -1.260 18.118 -13.630 1.00 53.16 84 PHE A CA 1
ATOM 681 C C . PHE A 1 84 ? -0.437 17.653 -14.842 1.00 53.16 84 PHE A C 1
ATOM 683 O O . PHE A 1 84 ? -0.609 16.538 -15.328 1.00 53.16 84 PHE A O 1
ATOM 690 N N . ASP A 1 85 ? 0.483 18.510 -15.280 1.00 72.94 85 ASP A N 1
ATOM 691 C CA . ASP A 1 85 ? 1.355 18.290 -16.436 1.00 72.94 85 ASP A CA 1
ATOM 692 C C . ASP A 1 85 ? 2.380 17.149 -16.236 1.00 72.94 85 ASP A C 1
ATOM 694 O O . ASP A 1 85 ? 2.753 16.813 -15.108 1.00 72.94 85 ASP A O 1
ATOM 698 N N . ASN A 1 86 ? 2.854 16.556 -17.335 1.00 64.94 86 ASN A N 1
ATOM 699 C CA . ASN A 1 86 ? 3.771 15.409 -17.345 1.00 64.94 86 ASN A CA 1
ATOM 700 C C . ASN A 1 86 ? 5.106 15.717 -16.652 1.00 64.94 86 ASN A C 1
ATOM 702 O O . ASN A 1 86 ? 5.620 14.870 -15.924 1.00 64.94 86 ASN A O 1
ATOM 706 N N . GLU A 1 87 ? 5.624 16.939 -16.796 1.00 73.88 87 GLU A N 1
ATOM 707 C CA . GLU A 1 87 ? 6.846 17.370 -16.107 1.00 73.88 87 GLU A CA 1
ATOM 708 C C . GLU A 1 87 ? 6.684 17.283 -14.578 1.00 73.88 87 GLU A C 1
ATOM 710 O O . GLU A 1 87 ? 7.584 16.859 -13.849 1.00 73.88 87 GLU A O 1
ATOM 715 N N . VAL A 1 88 ? 5.492 17.610 -14.068 1.00 72.94 88 VAL A N 1
ATOM 716 C CA . VAL A 1 88 ? 5.177 17.500 -12.637 1.00 72.94 88 VAL A CA 1
ATOM 717 C C . VAL A 1 88 ? 5.188 16.035 -12.197 1.00 72.94 88 VAL A C 1
ATOM 719 O O . VAL A 1 88 ? 5.695 15.718 -11.120 1.00 72.94 88 VAL A O 1
ATOM 722 N N . VAL A 1 89 ? 4.674 15.129 -13.031 1.00 73.25 89 VAL A N 1
ATOM 723 C CA . VAL A 1 89 ? 4.648 13.686 -12.747 1.00 73.25 89 VAL A CA 1
ATOM 724 C C . VAL A 1 89 ? 6.061 13.095 -12.709 1.00 73.25 89 VAL A C 1
ATOM 726 O O . VAL A 1 89 ? 6.378 12.327 -11.796 1.00 73.25 89 VAL A O 1
ATOM 729 N N . GLU A 1 90 ? 6.936 13.475 -13.639 1.00 78.44 90 GLU A N 1
ATOM 730 C CA . GLU A 1 90 ? 8.333 13.022 -13.655 1.00 78.44 90 GLU A CA 1
ATOM 731 C C . GLU A 1 9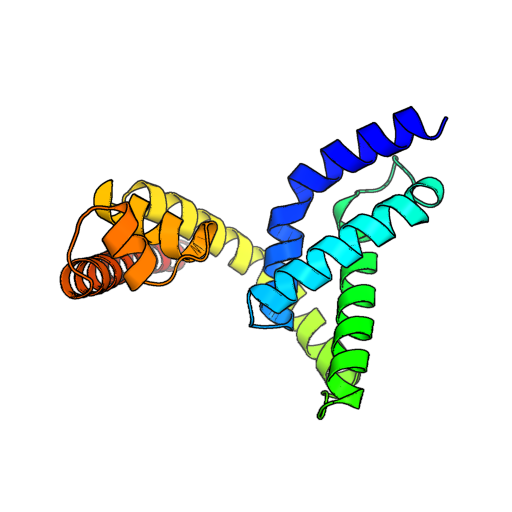0 ? 9.105 13.518 -12.428 1.00 78.44 90 GLU A C 1
ATOM 733 O O . GLU A 1 90 ? 9.790 12.738 -11.757 1.00 78.44 90 GLU A O 1
ATOM 738 N N . ARG A 1 91 ? 8.922 14.791 -12.055 1.00 79.88 91 ARG A N 1
ATOM 739 C CA . ARG A 1 91 ? 9.544 15.365 -10.853 1.00 79.88 91 ARG A CA 1
ATOM 740 C C . ARG A 1 91 ? 9.080 14.675 -9.572 1.00 79.88 91 ARG A C 1
ATOM 742 O O . ARG A 1 91 ? 9.902 14.400 -8.696 1.00 79.88 91 ARG A O 1
ATOM 749 N N . LEU A 1 92 ? 7.789 14.357 -9.464 1.00 74.19 92 LEU A N 1
ATOM 750 C CA . LEU A 1 92 ? 7.252 13.583 -8.340 1.00 74.19 92 LEU A CA 1
ATOM 751 C C . LEU A 1 92 ? 7.844 12.170 -8.295 1.00 74.19 92 LEU A C 1
ATOM 753 O O . LEU A 1 92 ? 8.197 11.691 -7.219 1.00 74.19 92 LEU A O 1
ATOM 757 N N . THR A 1 93 ? 8.003 11.527 -9.452 1.00 76.81 93 THR A N 1
ATOM 758 C CA . THR A 1 93 ? 8.567 10.174 -9.559 1.00 76.81 93 THR A CA 1
ATOM 759 C C . THR A 1 93 ? 10.026 10.136 -9.111 1.00 76.81 93 THR A C 1
ATOM 761 O O . THR A 1 93 ? 10.393 9.299 -8.286 1.00 76.81 93 THR A O 1
ATOM 764 N N . SER A 1 94 ? 10.846 11.079 -9.584 1.00 83.06 94 SER A N 1
ATOM 765 C CA . SER A 1 94 ? 12.245 11.206 -9.161 1.00 83.06 94 SER A CA 1
ATOM 766 C C . SER A 1 94 ? 12.359 11.445 -7.649 1.00 83.06 94 SER A C 1
ATOM 768 O O . SER A 1 94 ? 13.122 10.756 -6.971 1.00 83.06 94 SER A O 1
ATOM 770 N N . ARG A 1 95 ? 11.529 12.337 -7.087 1.00 79.19 95 ARG A N 1
ATOM 771 C CA . ARG A 1 95 ? 11.459 12.558 -5.631 1.00 79.19 95 ARG A CA 1
ATOM 772 C C . ARG A 1 95 ? 11.122 11.282 -4.860 1.00 79.19 95 ARG A C 1
ATOM 774 O O . ARG A 1 95 ? 11.765 11.004 -3.851 1.00 79.19 95 ARG A O 1
ATOM 781 N N . TYR A 1 96 ? 10.152 10.505 -5.339 1.00 73.62 96 TYR A N 1
ATOM 782 C CA . TYR A 1 96 ? 9.762 9.242 -4.711 1.00 73.62 96 TYR A CA 1
ATOM 783 C C . TYR A 1 96 ? 10.894 8.214 -4.708 1.00 73.62 96 TYR A C 1
ATOM 785 O O . TYR A 1 96 ? 11.093 7.539 -3.702 1.00 73.62 96 TYR A O 1
ATOM 793 N N . GLN A 1 97 ? 11.663 8.112 -5.796 1.00 76.38 97 GLN A N 1
ATOM 794 C CA . GLN A 1 97 ? 12.812 7.204 -5.871 1.00 76.38 97 GLN A CA 1
ATOM 795 C C . GLN A 1 97 ? 13.895 7.565 -4.851 1.00 76.38 97 GLN A C 1
ATOM 797 O O . GLN A 1 97 ? 14.424 6.676 -4.189 1.00 76.38 97 GLN A O 1
ATOM 802 N N . THR A 1 98 ? 14.182 8.858 -4.671 1.00 80.88 98 THR A N 1
ATOM 803 C CA . THR A 1 98 ? 15.131 9.316 -3.647 1.00 80.88 98 THR A CA 1
ATOM 804 C C . THR A 1 98 ? 14.645 9.012 -2.231 1.00 80.88 98 THR A C 1
ATOM 806 O O . THR A 1 98 ? 15.457 8.668 -1.381 1.00 80.88 98 THR A O 1
ATOM 809 N N . MET A 1 99 ? 13.339 9.133 -1.977 1.00 79.31 99 MET A N 1
ATOM 810 C CA . MET A 1 99 ? 12.744 8.923 -0.651 1.00 79.31 99 MET A CA 1
ATOM 811 C C . MET A 1 99 ? 12.424 7.454 -0.343 1.00 79.31 99 MET A C 1
ATOM 813 O O . MET A 1 99 ? 12.087 7.129 0.793 1.00 79.31 99 MET A O 1
ATOM 817 N N . ALA A 1 100 ? 12.492 6.557 -1.331 1.00 75.25 100 ALA A N 1
ATOM 818 C CA . ALA A 1 100 ? 12.076 5.165 -1.180 1.00 75.25 100 ALA A CA 1
ATOM 819 C C . ALA A 1 100 ? 12.771 4.420 -0.018 1.00 75.25 100 ALA A C 1
ATOM 821 O O . ALA A 1 100 ? 12.077 3.686 0.688 1.00 75.25 100 ALA A O 1
ATOM 822 N N . PRO A 1 101 ? 14.084 4.595 0.244 1.00 76.62 101 PRO A N 1
ATOM 823 C CA . PRO A 1 101 ? 14.732 3.981 1.404 1.00 76.62 101 PRO A CA 1
ATOM 824 C C . PRO A 1 101 ? 14.167 4.481 2.740 1.00 76.62 101 PRO A C 1
ATOM 826 O O . PRO A 1 101 ? 13.872 3.673 3.618 1.00 76.62 101 PRO A O 1
ATOM 829 N N . GLN A 1 102 ? 13.958 5.793 2.880 1.00 77.31 102 GLN A N 1
ATOM 830 C CA . GLN A 1 102 ? 13.392 6.401 4.087 1.00 77.31 102 GLN A CA 1
ATOM 831 C C . GLN A 1 102 ? 11.936 5.976 4.289 1.00 77.31 102 GLN A C 1
ATOM 833 O O . GLN A 1 102 ? 11.534 5.676 5.408 1.00 77.31 102 GLN A O 1
ATOM 838 N N . LEU A 1 103 ? 11.159 5.882 3.207 1.00 74.25 103 LEU A N 1
ATOM 839 C CA . LEU A 1 103 ? 9.782 5.391 3.251 1.00 74.25 103 LEU A CA 1
ATOM 840 C C . LEU A 1 103 ? 9.718 3.933 3.725 1.00 74.25 103 LEU A C 1
ATOM 842 O O . LEU A 1 103 ? 8.881 3.621 4.563 1.00 74.25 103 LEU A O 1
ATOM 846 N N . ARG A 1 104 ? 10.630 3.060 3.273 1.00 76.19 104 ARG A N 1
ATOM 847 C CA . ARG A 1 104 ? 10.719 1.672 3.768 1.00 76.19 104 ARG A CA 1
ATOM 848 C C . ARG A 1 104 ? 11.087 1.599 5.249 1.00 76.19 104 ARG A C 1
ATOM 850 O O . ARG A 1 104 ? 10.496 0.812 5.981 1.00 76.19 104 ARG A O 1
ATOM 857 N N . ALA A 1 105 ? 12.040 2.417 5.696 1.00 78.62 105 ALA A N 1
ATOM 858 C CA . ALA A 1 105 ? 12.401 2.490 7.111 1.00 78.62 105 ALA A CA 1
ATOM 859 C C . ALA A 1 105 ? 11.213 2.972 7.963 1.00 78.62 105 ALA A C 1
ATOM 861 O O . ALA A 1 105 ? 10.914 2.398 9.006 1.00 78.62 105 ALA A O 1
ATOM 862 N N . MET A 1 106 ? 10.477 3.971 7.473 1.00 80.50 106 MET A N 1
ATOM 863 C CA . MET A 1 106 ? 9.275 4.488 8.121 1.00 80.50 106 MET A CA 1
ATOM 864 C C . MET A 1 106 ? 8.136 3.456 8.147 1.00 80.50 106 MET A C 1
ATOM 866 O O . MET A 1 106 ? 7.452 3.334 9.161 1.00 80.50 106 MET A O 1
ATOM 870 N N . GLU A 1 107 ? 7.950 2.676 7.077 1.00 81.94 107 GLU A N 1
ATOM 871 C CA . GLU A 1 107 ? 7.009 1.547 7.042 1.00 81.94 107 GLU A CA 1
ATOM 872 C C . GLU A 1 107 ? 7.354 0.491 8.095 1.00 81.94 107 GLU A C 1
ATOM 874 O O . GLU A 1 107 ? 6.463 0.017 8.802 1.00 81.94 107 GLU A O 1
ATOM 879 N N . GLN A 1 108 ? 8.638 0.153 8.239 1.00 85.50 108 GLN A N 1
ATOM 880 C CA . GLN A 1 108 ? 9.099 -0.795 9.248 1.00 85.50 108 GLN A CA 1
ATOM 881 C C . GLN A 1 108 ? 8.872 -0.262 10.670 1.00 85.50 108 GLN A C 1
ATOM 883 O O . GLN A 1 108 ? 8.264 -0.949 11.491 1.00 85.50 108 GLN A O 1
ATOM 888 N N . SER A 1 109 ? 9.258 0.987 10.945 1.00 87.06 109 SER A N 1
ATOM 889 C CA . SER A 1 109 ? 8.993 1.645 12.232 1.00 87.06 109 SER A CA 1
ATOM 890 C C . SER A 1 109 ? 7.499 1.690 12.559 1.00 87.06 109 SER A C 1
ATOM 892 O O . SER A 1 109 ? 7.101 1.422 13.693 1.00 87.06 109 SER A O 1
ATOM 894 N N . LEU A 1 110 ? 6.650 1.977 11.568 1.00 88.12 110 LEU A N 1
ATOM 895 C CA . LEU A 1 110 ? 5.200 1.970 11.734 1.00 88.12 110 LEU A CA 1
ATOM 896 C C . LEU A 1 110 ? 4.667 0.565 12.034 1.00 88.12 110 LEU A C 1
ATOM 898 O O . LEU A 1 110 ? 3.804 0.433 12.900 1.00 88.12 110 LEU A O 1
ATOM 902 N N . ALA A 1 111 ? 5.161 -0.470 11.351 1.00 88.38 111 ALA A N 1
ATOM 903 C CA . ALA A 1 111 ? 4.767 -1.852 11.611 1.00 88.38 111 ALA A CA 1
ATOM 904 C C . ALA A 1 111 ? 5.057 -2.242 13.067 1.00 88.38 111 ALA A C 1
ATOM 906 O O . ALA A 1 111 ? 4.164 -2.713 13.769 1.00 88.38 111 ALA A O 1
ATOM 907 N N . GLU A 1 112 ? 6.256 -1.929 13.555 1.00 91.56 112 GLU A N 1
ATOM 908 C CA . GLU A 1 112 ? 6.639 -2.208 14.938 1.00 91.56 112 GLU A CA 1
ATOM 909 C C . GLU A 1 112 ? 5.829 -1.383 15.951 1.00 91.56 112 GLU A C 1
ATOM 911 O O . GLU A 1 112 ? 5.429 -1.897 16.995 1.00 91.56 112 GLU A O 1
ATOM 916 N N . CYS A 1 113 ? 5.540 -0.112 15.657 1.00 92.06 113 CYS A N 1
ATOM 917 C CA . CYS A 1 113 ? 4.674 0.709 16.506 1.00 92.06 113 CYS A CA 1
ATOM 918 C C . CYS A 1 113 ? 3.238 0.185 16.551 1.00 92.06 113 CYS A C 1
ATOM 920 O O . CYS A 1 113 ? 2.598 0.222 17.600 1.00 92.06 113 CYS A O 1
ATOM 922 N N . LEU A 1 114 ? 2.725 -0.325 15.431 1.00 92.06 114 LEU A N 1
ATOM 923 C CA . LEU A 1 114 ? 1.405 -0.938 15.375 1.00 92.06 114 LEU A CA 1
ATOM 924 C C . LEU A 1 114 ? 1.315 -2.214 16.223 1.00 92.06 114 LEU A C 1
ATOM 926 O O . LEU A 1 114 ? 0.246 -2.486 16.768 1.00 92.06 114 LEU A O 1
ATOM 930 N N . ASP A 1 115 ? 2.408 -2.961 16.368 1.00 91.69 115 ASP A N 1
ATOM 931 C CA . ASP A 1 115 ? 2.460 -4.160 17.213 1.00 91.69 115 ASP A CA 1
ATOM 932 C C . ASP A 1 115 ? 2.504 -3.824 18.713 1.00 91.69 115 ASP A C 1
ATOM 934 O O . ASP A 1 115 ? 2.097 -4.629 19.548 1.00 91.69 115 ASP A O 1
ATOM 938 N N . GLN A 1 116 ? 2.920 -2.604 19.065 1.00 91.12 116 GLN A N 1
ATOM 939 C CA . GLN A 1 116 ? 2.894 -2.093 20.440 1.00 91.12 116 GLN A CA 1
ATOM 940 C C . GLN A 1 116 ? 1.537 -1.495 20.840 1.00 91.12 116 GLN A C 1
ATOM 942 O O . GLN A 1 116 ? 1.330 -1.147 22.007 1.00 91.12 116 GLN A O 1
ATOM 947 N N . LEU A 1 117 ? 0.590 -1.352 19.904 1.00 93.00 117 LEU A N 1
ATOM 948 C CA . LEU A 1 117 ? -0.720 -0.800 20.234 1.00 93.00 117 LEU A CA 1
ATOM 949 C C . LEU A 1 117 ? -1.519 -1.759 21.126 1.00 93.00 117 LEU A C 1
ATOM 951 O O . LEU A 1 117 ? -1.577 -2.960 20.862 1.00 93.00 117 LEU A O 1
ATOM 955 N N . PRO A 1 118 ? -2.265 -1.232 22.116 1.00 94.25 118 PRO A N 1
ATOM 956 C CA . PRO A 1 118 ? -3.242 -2.031 22.842 1.00 94.25 118 PRO A CA 1
ATOM 957 C C . PRO A 1 118 ? -4.228 -2.699 21.877 1.00 94.25 118 PRO A C 1
ATOM 959 O O . PRO A 1 118 ? -4.706 -2.050 20.944 1.00 94.25 118 PRO A O 1
ATOM 962 N N . ALA A 1 119 ? -4.604 -3.953 22.143 1.00 92.25 119 ALA A N 1
ATOM 963 C CA . ALA A 1 119 ? -5.412 -4.773 21.231 1.00 92.25 119 ALA A CA 1
ATOM 964 C C . ALA A 1 119 ? -6.673 -4.063 20.697 1.00 92.25 119 ALA A C 1
ATOM 966 O O . ALA A 1 119 ? -6.949 -4.100 19.502 1.00 92.25 119 ALA A O 1
ATOM 967 N N . ARG A 1 120 ? -7.403 -3.337 21.557 1.00 89.94 120 ARG A N 1
ATOM 968 C CA . ARG A 1 120 ? -8.592 -2.562 21.145 1.00 89.94 120 ARG A CA 1
ATOM 969 C C . ARG A 1 120 ? -8.259 -1.388 20.222 1.00 89.94 120 ARG A C 1
ATOM 971 O O . ARG A 1 120 ? -9.013 -1.100 19.298 1.00 89.94 120 ARG A O 1
ATOM 978 N N . SER A 1 121 ? -7.146 -0.704 20.467 1.00 91.50 121 SER A N 1
ATOM 979 C CA . SER A 1 121 ? -6.667 0.387 19.614 1.00 91.50 121 SER A CA 1
ATOM 980 C C . SER A 1 121 ? -6.219 -0.148 18.255 1.00 91.50 121 SER A C 1
ATOM 982 O O . SER A 1 121 ? -6.591 0.423 17.233 1.00 91.50 121 SER A O 1
ATOM 984 N N . ARG A 1 122 ? -5.486 -1.271 18.240 1.00 93.44 122 ARG A N 1
ATOM 985 C CA . ARG A 1 122 ? -5.063 -1.972 17.020 1.00 93.44 122 ARG A CA 1
ATOM 986 C C . ARG A 1 122 ? -6.265 -2.408 16.186 1.00 93.44 122 ARG A C 1
ATOM 988 O O . ARG A 1 122 ? -6.345 -2.046 15.019 1.00 93.44 122 ARG A O 1
ATOM 995 N N . GLN A 1 123 ? -7.243 -3.058 16.815 1.00 93.69 123 GLN A N 1
ATOM 996 C CA . GLN A 1 123 ? -8.473 -3.509 16.160 1.00 93.69 123 GLN A CA 1
ATOM 997 C C . GLN A 1 123 ? -9.225 -2.355 15.485 1.00 93.69 123 GLN A C 1
ATOM 999 O O . GLN A 1 123 ? -9.631 -2.461 14.334 1.00 93.69 123 GLN A O 1
ATOM 1004 N N . VAL A 1 124 ? -9.389 -1.222 16.171 1.00 92.38 124 VAL A N 1
ATOM 1005 C CA . VAL A 1 124 ? -10.094 -0.063 15.607 1.00 92.38 124 VAL A CA 1
ATOM 1006 C C . VAL A 1 124 ? -9.305 0.610 14.477 1.00 92.38 124 VAL A C 1
ATOM 1008 O O . VAL A 1 124 ? -9.909 1.097 13.520 1.00 92.38 124 VAL A O 1
ATOM 1011 N N . VAL A 1 125 ? -7.973 0.626 14.559 1.00 90.75 125 VAL A N 1
ATOM 1012 C CA . VAL A 1 125 ? -7.107 1.098 13.468 1.00 90.75 125 VAL A CA 1
ATOM 1013 C C . VAL A 1 125 ? -7.224 0.178 12.252 1.00 90.75 125 VAL A C 1
ATOM 1015 O O . VAL A 1 125 ? -7.415 0.677 11.146 1.00 90.75 125 VAL A O 1
ATOM 1018 N N . ASP A 1 126 ? -7.187 -1.140 12.437 1.00 91.38 126 ASP A N 1
ATOM 1019 C CA . ASP A 1 126 ? -7.304 -2.097 11.334 1.00 91.38 126 ASP A CA 1
ATOM 1020 C C . ASP A 1 126 ? -8.688 -2.016 10.667 1.00 91.38 126 ASP A C 1
ATOM 1022 O O . ASP A 1 126 ? -8.765 -1.843 9.451 1.00 91.38 126 ASP A O 1
ATOM 1026 N N . LEU A 1 127 ? -9.777 -1.977 11.442 1.00 88.00 127 LEU A N 1
ATOM 1027 C CA . LEU A 1 127 ? -11.131 -1.789 10.899 1.00 88.00 127 LEU A CA 1
ATOM 1028 C C . LEU A 1 127 ? -11.259 -0.477 10.103 1.00 88.00 127 LEU A C 1
ATOM 1030 O O . LEU A 1 127 ? -11.946 -0.411 9.084 1.00 88.00 127 LEU A O 1
ATOM 1034 N N . ARG A 1 128 ? -10.588 0.592 10.550 1.00 86.88 128 ARG A 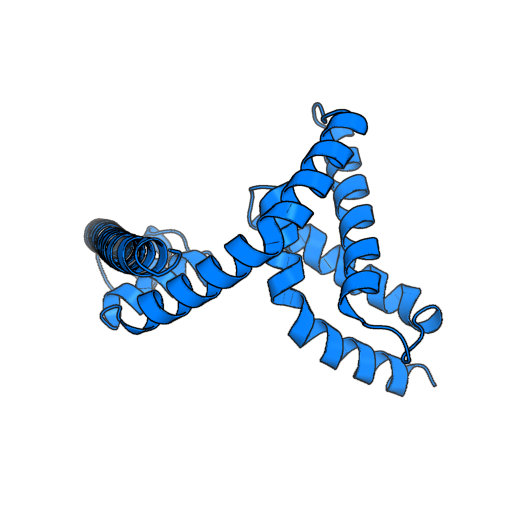N 1
ATOM 1035 C CA . ARG A 1 128 ? -10.651 1.900 9.888 1.00 86.88 128 ARG A CA 1
ATOM 1036 C C . ARG A 1 128 ? -9.796 1.981 8.626 1.00 86.88 128 ARG A C 1
ATOM 1038 O O . ARG A 1 128 ? -10.234 2.614 7.662 1.00 86.88 128 ARG A O 1
ATOM 1045 N N . TYR A 1 129 ? -8.577 1.449 8.666 1.00 82.50 129 TYR A N 1
ATOM 1046 C CA . TYR A 1 129 ? -7.541 1.702 7.658 1.00 82.50 129 TYR A CA 1
ATOM 1047 C C . TYR A 1 129 ? -7.201 0.483 6.795 1.00 82.50 129 TYR A C 1
ATOM 1049 O O . TYR A 1 129 ? -6.779 0.680 5.662 1.00 82.50 129 TYR A O 1
ATOM 1057 N N . ARG A 1 130 ? -7.407 -0.750 7.278 1.00 81.75 130 ARG A N 1
ATOM 1058 C CA . ARG A 1 130 ? -7.313 -1.964 6.446 1.00 81.75 130 ARG A CA 1
ATOM 1059 C C . ARG A 1 130 ? -8.654 -2.326 5.821 1.00 81.75 130 ARG A C 1
ATOM 1061 O O . ARG A 1 130 ? -8.697 -2.649 4.644 1.00 81.75 130 ARG A O 1
ATOM 1068 N N . GLU A 1 131 ? -9.735 -2.249 6.594 1.00 80.94 131 GLU A N 1
ATOM 1069 C CA . GLU A 1 131 ? -11.078 -2.653 6.138 1.00 80.94 131 GLU A CA 1
ATOM 1070 C C . GLU A 1 131 ? -11.935 -1.479 5.635 1.00 80.94 131 GLU A C 1
ATOM 1072 O O . GLU A 1 131 ? -13.043 -1.671 5.141 1.00 80.94 131 GLU A O 1
ATOM 1077 N N . GLY A 1 132 ? -11.439 -0.244 5.756 1.00 80.06 132 GLY A N 1
ATOM 1078 C CA . GLY A 1 132 ? -12.091 0.944 5.195 1.00 80.06 132 GLY A CA 1
ATOM 1079 C C . GLY A 1 132 ? -13.407 1.351 5.873 1.00 80.06 132 GLY A C 1
ATOM 1080 O O . GLY A 1 132 ? -14.122 2.211 5.351 1.00 80.06 132 GLY A O 1
ATOM 1081 N N . LEU A 1 133 ? -13.742 0.789 7.038 1.00 82.31 133 LEU A N 1
ATOM 1082 C CA . LEU A 1 133 ? -15.011 1.065 7.710 1.00 82.31 133 LEU A CA 1
ATOM 1083 C C . LEU A 1 133 ? -15.071 2.497 8.257 1.00 82.31 133 LEU A C 1
ATOM 1085 O O . LEU A 1 133 ? -14.119 3.031 8.835 1.00 82.31 133 LEU A O 1
ATOM 1089 N N . LYS A 1 134 ? -16.241 3.133 8.140 1.00 81.62 134 LYS A N 1
ATOM 1090 C CA . LYS A 1 134 ? -16.498 4.439 8.762 1.00 81.62 134 LYS A CA 1
ATOM 1091 C C . LYS A 1 134 ? -16.664 4.277 10.279 1.00 81.62 134 LYS A C 1
ATOM 1093 O O . LYS A 1 134 ? -17.181 3.257 10.726 1.00 81.62 134 LYS A O 1
ATOM 1098 N N . PRO A 1 135 ? -16.368 5.306 11.097 1.00 78.56 135 PRO A N 1
ATOM 1099 C CA . PRO A 1 135 ? -16.490 5.219 12.557 1.00 78.56 135 PRO A CA 1
ATOM 1100 C C . PRO A 1 135 ? -17.856 4.743 13.076 1.00 78.56 135 PRO A C 1
ATOM 1102 O O . PRO A 1 135 ? -17.913 4.117 14.126 1.00 78.56 135 PRO A O 1
ATOM 1105 N N . ARG A 1 136 ? -18.950 5.018 12.349 1.00 80.81 136 ARG A N 1
ATOM 1106 C CA . ARG A 1 136 ? -20.292 4.501 12.679 1.00 80.81 136 ARG A CA 1
ATOM 1107 C C . ARG A 1 136 ? -20.408 2.988 12.462 1.00 80.81 136 ARG A C 1
ATOM 1109 O O . ARG A 1 136 ? -20.890 2.299 13.345 1.00 80.81 136 ARG A O 1
ATOM 1116 N N . GLN A 1 137 ? -19.887 2.482 11.347 1.00 81.81 137 GLN A N 1
ATOM 1117 C CA . GLN A 1 137 ? -19.876 1.048 11.036 1.00 81.81 137 GLN A CA 1
ATOM 1118 C C . GLN A 1 137 ? -18.976 0.280 12.011 1.00 81.81 137 GLN A C 1
ATOM 1120 O O . GLN A 1 137 ? -19.328 -0.801 12.460 1.00 81.81 137 GLN A O 1
ATOM 1125 N N . ILE A 1 138 ? -17.843 0.868 12.406 1.00 89.19 138 ILE A N 1
ATOM 1126 C CA . ILE A 1 138 ? -16.969 0.305 13.446 1.00 89.19 138 ILE A CA 1
ATOM 1127 C C . ILE A 1 138 ? -17.692 0.258 14.799 1.00 89.19 138 ILE A C 1
ATOM 1129 O O . ILE A 1 138 ? -17.553 -0.707 15.542 1.00 89.19 138 ILE A O 1
ATOM 1133 N N . ALA A 1 139 ? -18.461 1.299 15.129 1.00 91.06 139 ALA A N 1
ATOM 1134 C CA . ALA A 1 139 ? -19.226 1.361 16.370 1.00 91.06 139 ALA A CA 1
ATOM 1135 C C . ALA A 1 139 ? -20.297 0.264 16.430 1.00 91.06 139 ALA A C 1
ATOM 1137 O O . ALA A 1 139 ? -20.396 -0.426 17.440 1.00 91.06 139 ALA A O 1
ATOM 1138 N N . GLU A 1 140 ? -21.017 0.046 15.329 1.00 91.94 140 GLU A N 1
ATOM 1139 C CA . GLU A 1 140 ? -21.955 -1.073 15.174 1.00 91.94 140 GLU A CA 1
ATOM 1140 C C . GLU A 1 140 ? -21.236 -2.425 15.286 1.00 91.94 140 GLU A C 1
ATOM 1142 O O . GLU A 1 140 ? -21.650 -3.279 16.066 1.00 91.94 140 GLU A O 1
ATOM 1147 N N . HIS A 1 141 ? -20.115 -2.592 14.579 1.00 89.19 141 HIS A N 1
ATOM 1148 C CA . HIS A 1 141 ? -19.337 -3.833 14.562 1.00 89.19 141 HIS A CA 1
ATOM 1149 C C . HIS A 1 141 ? -18.783 -4.216 15.944 1.00 89.19 141 HIS A C 1
ATOM 1151 O O . HIS A 1 141 ? -18.745 -5.390 16.301 1.00 89.19 141 HIS A O 1
ATOM 1157 N N . LEU A 1 142 ? -18.368 -3.227 16.740 1.00 89.25 142 LEU A N 1
ATOM 1158 C CA . LEU A 1 142 ? -17.797 -3.430 18.075 1.00 89.25 142 LEU A CA 1
ATOM 1159 C C . LEU A 1 142 ? -18.818 -3.286 19.210 1.00 89.25 142 LEU A C 1
ATOM 1161 O O . LEU A 1 142 ? -18.432 -3.327 20.377 1.00 89.25 142 LEU A O 1
ATOM 1165 N N . ASN A 1 143 ? -20.100 -3.095 18.886 1.00 89.75 143 ASN A N 1
ATOM 1166 C CA . ASN A 1 143 ? -21.171 -2.830 19.846 1.00 89.75 143 ASN A CA 1
ATOM 1167 C C . ASN A 1 143 ? -20.817 -1.701 20.846 1.00 89.75 143 ASN A C 1
ATOM 1169 O O . ASN A 1 143 ? -20.948 -1.819 22.068 1.00 89.75 143 ASN A O 1
ATOM 1173 N N . HIS A 1 144 ? -20.306 -0.596 20.305 1.00 89.31 144 HIS A N 1
ATOM 1174 C CA . HIS A 1 144 ? -19.856 0.591 21.030 1.00 89.31 144 HIS A CA 1
ATOM 1175 C C . HIS A 1 144 ? -20.541 1.857 20.501 1.00 89.31 144 HIS A C 1
ATOM 1177 O O . HIS A 1 144 ? -21.160 1.858 19.443 1.00 89.31 144 HIS A O 1
ATOM 1183 N N . SER A 1 145 ? -20.424 2.976 21.224 1.00 89.69 145 SER A N 1
ATOM 1184 C CA . SER A 1 145 ? -20.914 4.263 20.720 1.00 89.69 145 SER A CA 1
ATOM 1185 C C . SER A 1 145 ? -19.951 4.868 19.692 1.00 89.69 145 SER A C 1
ATOM 1187 O O . SER A 1 145 ? -18.730 4.699 19.765 1.00 89.69 145 SER A O 1
ATOM 1189 N N . GLY A 1 146 ? -20.484 5.649 18.748 1.00 81.69 146 GLY A N 1
ATOM 1190 C CA . GLY A 1 146 ? -19.660 6.357 17.762 1.00 81.69 146 GLY A CA 1
ATOM 1191 C C . GLY A 1 146 ? -18.657 7.336 18.390 1.00 81.69 146 GLY A C 1
ATOM 1192 O O . GLY A 1 146 ? -17.575 7.543 17.839 1.00 81.69 146 GLY A O 1
ATOM 1193 N N . ASP A 1 147 ? -18.986 7.927 19.544 1.00 82.56 147 ASP A N 1
ATOM 1194 C CA . ASP A 1 147 ? -18.066 8.770 20.323 1.00 82.56 147 ASP A CA 1
ATOM 1195 C C . ASP A 1 147 ? -16.931 7.959 20.959 1.00 82.56 147 ASP A C 1
ATOM 1197 O O . ASP A 1 147 ? -15.780 8.412 20.967 1.00 82.56 147 ASP A O 1
ATOM 1201 N N . ALA A 1 148 ? -17.221 6.746 21.442 1.00 87.06 148 ALA A N 1
ATOM 1202 C CA . ALA A 1 148 ? -16.211 5.846 21.986 1.00 87.06 148 ALA A CA 1
ATOM 1203 C C . ALA A 1 148 ? -15.210 5.421 20.902 1.00 87.06 148 ALA A C 1
ATOM 1205 O O . ALA A 1 148 ? -14.004 5.517 21.124 1.00 87.06 148 ALA A O 1
ATOM 1206 N N . VAL A 1 149 ? -15.686 5.060 19.704 1.00 90.00 149 VAL A N 1
ATOM 1207 C CA . VAL A 1 149 ? -14.816 4.714 18.565 1.00 90.00 149 VAL A CA 1
ATOM 1208 C C . VAL A 1 149 ? -13.960 5.899 18.124 1.00 90.00 149 VAL A C 1
ATOM 1210 O O . VAL A 1 149 ? -12.756 5.741 17.938 1.00 90.00 149 VAL A O 1
ATOM 1213 N N . ARG A 1 150 ? -14.534 7.105 18.002 1.00 82.38 150 ARG A N 1
ATOM 1214 C CA . ARG A 1 150 ? -13.763 8.317 17.659 1.00 82.38 150 ARG A CA 1
ATOM 1215 C C . ARG A 1 150 ? -12.684 8.620 18.696 1.00 82.38 150 ARG A C 1
ATOM 1217 O O . ARG A 1 150 ? -11.555 8.946 18.334 1.00 82.38 150 ARG A O 1
ATOM 1224 N N . SER A 1 151 ? -13.016 8.481 19.976 1.00 85.94 151 SER A N 1
ATOM 1225 C CA . SER A 1 151 ? -12.066 8.682 21.072 1.00 85.94 151 SER A CA 1
ATOM 1226 C C . SER A 1 151 ? -10.957 7.632 21.064 1.00 85.94 151 SER A C 1
ATOM 1228 O O . SER A 1 151 ? -9.796 7.966 21.292 1.00 85.94 151 SER A O 1
ATOM 1230 N N . LEU A 1 152 ? -11.301 6.375 20.780 1.00 89.06 152 LEU A N 1
ATOM 1231 C CA . LEU A 1 152 ? -10.355 5.268 20.708 1.00 89.06 152 LEU A CA 1
ATOM 1232 C C . LEU A 1 152 ? -9.414 5.411 19.504 1.00 89.06 152 LEU A C 1
ATOM 1234 O O . LEU A 1 152 ? -8.207 5.283 19.679 1.00 89.06 152 LEU A O 1
ATOM 1238 N N . LEU A 1 153 ? -9.933 5.801 18.332 1.00 88.31 153 LEU A N 1
ATOM 1239 C CA . LEU A 1 153 ? -9.126 6.170 17.161 1.00 88.31 153 LEU A CA 1
ATOM 1240 C C . LEU A 1 153 ? -8.149 7.299 17.488 1.00 88.31 153 LEU A C 1
ATOM 1242 O O . LEU A 1 153 ? -6.963 7.190 17.195 1.00 88.31 153 LEU A O 1
ATOM 1246 N N . LYS A 1 154 ? -8.628 8.373 18.130 1.00 86.75 154 LYS A N 1
ATOM 1247 C CA . LYS A 1 154 ? -7.774 9.507 18.502 1.00 86.75 154 LYS A CA 1
ATOM 1248 C C . LYS A 1 154 ? -6.622 9.068 19.409 1.00 86.75 154 LYS A C 1
ATOM 1250 O O . LYS A 1 154 ? -5.487 9.471 19.179 1.00 86.75 154 LYS A O 1
ATOM 1255 N N . ARG A 1 155 ? -6.899 8.233 20.416 1.00 89.44 155 ARG A N 1
ATOM 1256 C CA . ARG A 1 155 ? -5.862 7.689 21.310 1.00 89.44 155 ARG A CA 1
ATOM 1257 C C . ARG A 1 155 ? -4.890 6.777 20.566 1.00 89.44 155 ARG A C 1
ATOM 1259 O O . ARG A 1 155 ? -3.691 6.910 20.760 1.00 89.44 155 ARG A O 1
ATOM 1266 N N . ALA A 1 156 ? -5.393 5.895 19.705 1.00 90.69 156 ALA A N 1
ATOM 1267 C CA . ALA A 1 156 ? -4.565 5.000 18.903 1.00 90.69 156 ALA A CA 1
ATOM 1268 C C . ALA A 1 156 ? -3.584 5.779 18.011 1.00 90.69 156 ALA A C 1
ATOM 1270 O O . ALA A 1 156 ? -2.395 5.478 17.995 1.00 90.69 156 ALA A O 1
ATOM 1271 N N . LEU A 1 157 ? -4.062 6.828 17.334 1.00 89.00 157 LEU A N 1
ATOM 1272 C CA . LEU A 1 157 ? -3.228 7.693 16.497 1.00 89.00 157 LEU A CA 1
ATOM 1273 C C . LEU A 1 157 ? -2.204 8.495 17.309 1.00 89.00 157 LEU A C 1
ATOM 1275 O O . LEU A 1 157 ? -1.100 8.724 16.823 1.00 89.00 157 LEU A O 1
ATOM 1279 N N . GLN A 1 158 ? -2.546 8.909 18.533 1.00 88.81 158 GLN A N 1
ATOM 1280 C CA . GLN A 1 158 ? -1.588 9.575 19.414 1.00 88.81 158 GLN A CA 1
ATOM 1281 C C . GLN A 1 158 ? -0.469 8.618 19.842 1.00 88.81 158 GLN A C 1
ATOM 1283 O O . GLN A 1 158 ? 0.694 8.971 19.710 1.00 88.81 158 GLN A O 1
ATOM 1288 N N . LEU A 1 159 ? -0.806 7.388 20.245 1.00 89.94 159 LEU A N 1
ATOM 1289 C CA . LEU A 1 159 ? 0.185 6.366 20.605 1.00 89.94 159 LEU A CA 1
ATOM 1290 C C . LEU A 1 159 ? 1.120 6.027 19.438 1.00 89.94 159 LEU A C 1
ATOM 1292 O O . LEU A 1 159 ? 2.324 5.895 19.634 1.00 89.94 159 LEU A O 1
ATOM 1296 N N . LEU A 1 160 ? 0.576 5.923 18.221 1.00 91.19 160 LEU A N 1
ATOM 1297 C CA . LEU A 1 160 ? 1.384 5.726 17.016 1.00 91.19 160 LEU A CA 1
ATOM 1298 C C . LEU A 1 160 ? 2.343 6.891 16.783 1.00 91.19 160 LEU A C 1
ATOM 1300 O O . LEU A 1 160 ? 3.516 6.664 16.507 1.00 91.19 160 LEU A O 1
ATOM 1304 N N . ARG A 1 161 ? 1.862 8.132 16.920 1.00 89.62 161 ARG A N 1
ATOM 1305 C CA . ARG A 1 161 ? 2.699 9.326 16.772 1.00 89.62 161 ARG A CA 1
ATOM 1306 C C . ARG A 1 161 ? 3.826 9.346 17.800 1.00 89.62 161 ARG A C 1
ATOM 1308 O O . ARG A 1 161 ? 4.969 9.557 17.416 1.00 89.62 161 ARG A O 1
ATOM 1315 N N . ASP A 1 162 ? 3.511 9.108 19.068 1.00 90.06 162 ASP A N 1
ATOM 1316 C CA . ASP A 1 162 ? 4.499 9.136 20.147 1.00 90.06 162 ASP A CA 1
ATOM 1317 C C . ASP A 1 162 ? 5.557 8.037 19.946 1.00 90.06 162 ASP A C 1
ATOM 1319 O O . ASP A 1 162 ? 6.750 8.283 20.099 1.00 90.06 162 ASP A O 1
ATOM 1323 N N . CYS A 1 163 ? 5.136 6.841 19.520 1.00 92.31 163 CYS A N 1
ATOM 1324 C CA . CYS A 1 163 ? 6.049 5.746 19.195 1.00 92.31 163 CYS A CA 1
ATOM 1325 C C . CYS A 1 163 ? 6.986 6.083 18.025 1.00 92.31 163 CYS A C 1
ATOM 1327 O O . CYS A 1 163 ? 8.183 5.818 18.110 1.00 92.31 163 CYS A O 1
ATOM 1329 N N . LEU A 1 164 ? 6.462 6.690 16.955 1.00 88.19 164 LEU A N 1
ATOM 1330 C CA . LEU A 1 164 ? 7.263 7.084 15.794 1.00 88.19 164 LEU A CA 1
ATOM 1331 C C . LEU A 1 164 ? 8.275 8.181 16.147 1.00 88.19 164 LEU A C 1
ATOM 1333 O O . LEU A 1 164 ? 9.453 8.024 15.855 1.00 88.19 164 LEU A O 1
ATOM 1337 N N . VAL A 1 165 ? 7.861 9.230 16.866 1.00 86.56 165 VAL A N 1
ATOM 1338 C CA . VAL A 1 165 ? 8.759 10.321 17.302 1.00 86.56 165 VAL A CA 1
ATOM 1339 C C . VAL A 1 165 ? 9.888 9.800 18.200 1.00 86.56 165 VAL A C 1
ATOM 1341 O O . VAL A 1 165 ? 11.050 10.190 18.055 1.00 86.56 165 VAL A O 1
ATOM 1344 N N . ASN A 1 166 ? 9.575 8.872 19.106 1.00 82.81 166 ASN A N 1
ATOM 1345 C CA . ASN A 1 166 ? 10.581 8.253 19.967 1.00 82.81 166 ASN A CA 1
ATOM 1346 C C . ASN A 1 166 ? 11.566 7.370 19.190 1.00 82.81 166 ASN A C 1
ATOM 1348 O O . ASN A 1 166 ? 12.668 7.140 19.667 1.00 82.81 166 ASN A O 1
ATOM 1352 N N . ARG A 1 167 ? 11.192 6.867 18.011 1.00 76.31 167 ARG A N 1
ATOM 1353 C CA . ARG A 1 167 ? 12.065 6.040 17.168 1.00 76.31 167 ARG A CA 1
ATOM 1354 C C . ARG A 1 167 ? 12.895 6.876 16.207 1.00 76.31 167 ARG A C 1
ATOM 1356 O O . ARG A 1 167 ? 14.085 6.609 16.083 1.00 76.31 167 ARG A O 1
ATOM 1363 N N . ASP A 1 168 ? 12.310 7.919 15.625 1.00 63.22 168 ASP A N 1
ATOM 1364 C CA . ASP A 1 168 ? 13.020 8.851 14.745 1.00 63.22 168 ASP A CA 1
ATOM 1365 C C . ASP A 1 168 ? 14.171 9.550 15.495 1.00 63.22 168 ASP A C 1
ATOM 1367 O O . ASP A 1 168 ? 15.280 9.659 14.970 1.00 63.22 168 ASP A O 1
ATOM 1371 N N . SER A 1 169 ? 13.955 9.902 16.771 1.00 55.91 169 SER A N 1
ATOM 1372 C CA . SER A 1 169 ? 14.990 10.486 17.644 1.00 55.91 169 SER A CA 1
ATOM 1373 C C . SER A 1 169 ? 16.121 9.520 18.040 1.00 55.91 169 SER A C 1
ATOM 1375 O O . SER A 1 169 ? 17.201 9.977 18.409 1.00 55.91 169 SER A O 1
ATOM 1377 N N . ILE A 1 170 ? 15.928 8.199 17.924 1.00 52.66 170 ILE A N 1
ATOM 1378 C CA . ILE A 1 170 ? 16.984 7.190 18.144 1.00 52.66 170 ILE A CA 1
ATOM 1379 C C . ILE A 1 170 ? 17.844 7.015 16.881 1.00 52.66 170 ILE A C 1
ATOM 1381 O O . ILE A 1 170 ? 19.045 6.774 16.982 1.00 52.66 170 ILE A O 1
ATOM 1385 N N . THR A 1 171 ? 17.261 7.169 15.689 1.00 48.09 171 THR A N 1
ATOM 1386 C CA . THR A 1 171 ? 17.970 7.028 14.404 1.00 48.09 171 THR A CA 1
ATOM 1387 C C . THR A 1 171 ? 18.849 8.221 14.020 1.00 48.09 171 THR A C 1
ATOM 1389 O O . THR A 1 171 ? 19.842 8.022 13.325 1.00 48.09 171 THR A O 1
ATOM 1392 N N . GLU A 1 172 ? 18.556 9.440 14.486 1.00 42.44 172 GLU A N 1
ATOM 1393 C CA . GLU A 1 172 ? 19.403 10.621 14.219 1.00 42.44 172 GLU A CA 1
ATOM 1394 C C . GLU A 1 172 ? 20.682 10.672 15.083 1.00 42.44 172 GLU A C 1
ATOM 1396 O O . GLU A 1 172 ? 21.626 11.376 14.739 1.00 42.44 172 GLU A O 1
ATOM 1401 N N . GLY A 1 173 ? 20.766 9.887 16.165 1.00 35.03 173 GLY A N 1
ATOM 1402 C CA . GLY A 1 173 ? 21.930 9.842 17.065 1.00 35.03 173 GLY A CA 1
ATOM 1403 C C . GLY A 1 173 ? 23.039 8.852 16.678 1.00 35.03 173 GLY A C 1
ATOM 1404 O O . GLY A 1 173 ? 23.952 8.643 17.472 1.00 35.03 173 GLY A O 1
ATOM 1405 N N . GLY A 1 174 ? 22.947 8.199 15.512 1.00 32.88 174 GLY A N 1
ATOM 1406 C CA . GLY A 1 174 ? 23.852 7.114 15.092 1.00 32.88 174 GLY A CA 1
ATOM 1407 C C . GLY A 1 174 ? 24.687 7.384 13.837 1.00 32.88 174 GLY A C 1
ATOM 1408 O O . GLY A 1 174 ? 25.320 6.459 13.335 1.00 32.88 174 GLY A O 1
ATOM 1409 N N . ALA A 1 175 ? 24.671 8.609 13.311 1.00 32.31 175 ALA A N 1
ATOM 1410 C CA . ALA A 1 175 ? 25.461 9.012 12.150 1.00 32.31 175 ALA A CA 1
ATOM 1411 C C . ALA A 1 175 ? 26.391 10.175 12.532 1.00 32.31 175 ALA A C 1
ATOM 1413 O O . ALA A 1 175 ? 26.099 11.333 12.240 1.00 32.31 175 ALA A O 1
ATOM 1414 N N . GLU A 1 176 ? 27.477 9.841 13.232 1.00 31.88 176 GLU A N 1
ATOM 1415 C CA . GLU A 1 176 ? 28.688 10.671 13.331 1.00 31.88 176 GLU A CA 1
ATOM 1416 C C . GLU A 1 176 ? 29.643 10.331 12.178 1.00 31.88 176 GLU A C 1
ATOM 1418 O O . GLU A 1 176 ? 29.804 9.120 11.885 1.00 31.88 176 GLU A O 1
#

Radius of gyration: 19.51 Å; chains: 1; bounding box: 51×42×45 Å

Sequence (176 aa):
MDSQRNQILARQWVTAQSVIAGYLHAQLGDFQQVEEVLQSTAAAAVRKVDEYDPERPFLPWVMGIAHYEVLMFRRRLARDRCVFDNEVVERLTSRYQTMAPQLRAMEQSLAECLDQLPARSRQVVDLRYREGLKPRQIAEHLNHSGDAVRSLLKRALQLLRDCLVNRDSITEGGAE